Protein AF-A0A0C2RXL4-F1 (afdb_monomer_lite)

Secondary structure (DSSP, 8-state):
-------PPPHHHHHHHHHHHHHHHHHHHHHHHHT-SSHHHHHHHHHHHHHHHHHHHHHHHHHHHTTS--PPPPPHHHHHHHHHHHHHHHHTSPP-

Sequence (96 aa):
MQNIQQTTMSDKDWATDLLILEKHMTLSYSVAANEASTNQLFQFLQSLHDETGRQQHSLYSFMEQQNWYSPAQETPANIQQAASQAQTDKSQLPVH

pLDDT: mean 90.9, st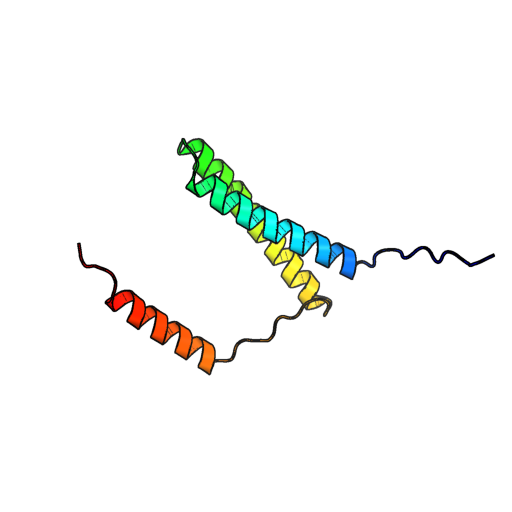d 12.27, range [44.75, 98.62]

Organism: NCBI:txid135826

Foldseek 3Di:
DDPPDPDDQDPLNVLVVLLVVLVVLLVVLVVCLVVDPDPVSNVVSVVSNVVSVVVSVVSQVVCVVVVSDDDPDDDPVVVVVVVVVVVVVVVVDDDD

Radius of gyration: 20.11 Å; chains: 1; bounding box: 40×22×73 Å

InterPro domains:
  IPR012851 Spore coat protein CotF-like [PF07875] (10-72)

Structure (mmCIF, N/CA/C/O backbone):
data_AF-A0A0C2RXL4-F1
#
_entry.id   AF-A0A0C2RXL4-F1
#
loop_
_atom_site.group_PDB
_atom_site.id
_atom_site.type_symbol
_atom_site.label_atom_id
_atom_site.label_alt_id
_atom_site.label_comp_id
_atom_site.label_asym_id
_atom_site.label_entity_id
_atom_site.label_seq_id
_atom_site.pdbx_PDB_ins_code
_atom_site.Cartn_x
_atom_site.Cartn_y
_atom_site.Cartn_z
_atom_site.occupancy
_atom_site.B_iso_or_equiv
_atom_site.auth_seq_id
_atom_site.auth_comp_id
_atom_site.auth_asym_id
_atom_site.auth_atom_id
_atom_site.pdbx_PDB_model_num
ATOM 1 N N . MET A 1 1 ? -11.695 13.953 -42.125 1.00 44.75 1 MET A N 1
ATOM 2 C CA . MET A 1 1 ? -12.174 13.224 -40.933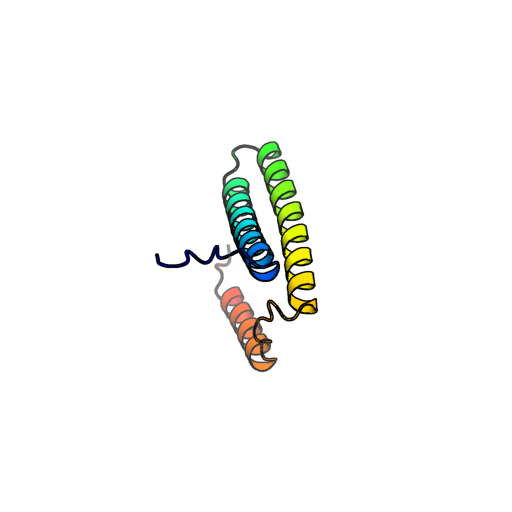 1.00 44.75 1 MET A CA 1
ATOM 3 C C . MET A 1 1 ? -10.948 12.888 -40.104 1.00 44.75 1 MET A C 1
ATOM 5 O O . MET A 1 1 ? -10.075 12.203 -40.617 1.00 44.75 1 MET A O 1
ATOM 9 N N . GLN A 1 2 ? -10.802 13.481 -38.918 1.00 48.50 2 GLN A N 1
ATOM 10 C CA . GLN A 1 2 ? -9.699 13.159 -38.006 1.00 48.50 2 GLN A CA 1
ATOM 11 C C . GLN A 1 2 ? -9.930 11.750 -37.455 1.00 48.50 2 GLN A C 1
ATOM 13 O O . GLN A 1 2 ? -11.002 11.470 -36.923 1.00 48.50 2 GLN A O 1
ATOM 18 N N . ASN A 1 3 ? -8.944 10.868 -37.618 1.00 47.19 3 ASN A N 1
ATOM 19 C CA . ASN A 1 3 ? -8.960 9.546 -37.006 1.00 47.19 3 ASN A CA 1
ATOM 20 C C . ASN A 1 3 ? -8.868 9.729 -35.490 1.00 47.19 3 ASN A C 1
ATOM 22 O O . ASN A 1 3 ? -7.818 10.107 -34.975 1.00 47.19 3 ASN A O 1
ATOM 26 N N . ILE A 1 4 ? -9.971 9.490 -34.784 1.00 59.72 4 ILE A N 1
ATOM 27 C CA . ILE A 1 4 ? -9.959 9.375 -33.328 1.00 59.72 4 ILE A CA 1
ATOM 28 C C . ILE A 1 4 ? -9.254 8.053 -33.028 1.00 59.72 4 ILE A C 1
ATOM 30 O O . ILE A 1 4 ? -9.836 6.979 -33.166 1.00 59.72 4 ILE A O 1
ATOM 34 N N . GLN A 1 5 ? -7.969 8.125 -32.705 1.00 55.62 5 GLN A N 1
ATOM 35 C CA . GLN A 1 5 ? -7.202 6.972 -32.263 1.00 55.62 5 GLN A CA 1
ATOM 36 C C . GLN A 1 5 ? -7.694 6.634 -30.852 1.00 55.62 5 GLN A C 1
ATOM 38 O O . GLN A 1 5 ? -7.470 7.404 -29.922 1.00 55.62 5 GLN A O 1
ATOM 43 N N . GLN A 1 6 ? -8.444 5.538 -30.702 1.00 58.38 6 GLN A N 1
ATOM 44 C CA . GLN A 1 6 ? -8.835 5.045 -29.381 1.00 58.38 6 GLN A CA 1
ATOM 45 C C . GLN A 1 6 ? -7.565 4.670 -28.616 1.00 58.38 6 GLN A C 1
ATOM 47 O O . GLN A 1 6 ? -6.916 3.673 -28.925 1.00 58.38 6 GLN A O 1
ATOM 52 N N . THR A 1 7 ? -7.195 5.486 -27.635 1.00 70.00 7 THR A N 1
ATOM 53 C CA . THR A 1 7 ? -6.142 5.167 -26.676 1.00 70.00 7 THR A CA 1
ATOM 54 C C . THR A 1 7 ? -6.663 4.069 -25.757 1.00 70.00 7 THR A C 1
ATOM 56 O O . THR A 1 7 ? -7.506 4.308 -24.896 1.00 70.00 7 THR A O 1
ATOM 59 N N . THR A 1 8 ? -6.206 2.839 -25.970 1.00 82.69 8 THR A N 1
ATOM 60 C CA . THR A 1 8 ? -6.446 1.721 -25.054 1.00 82.69 8 THR A CA 1
ATOM 61 C C . THR A 1 8 ? -5.412 1.767 -23.936 1.00 82.69 8 THR A C 1
ATOM 63 O O . THR A 1 8 ? -4.223 1.9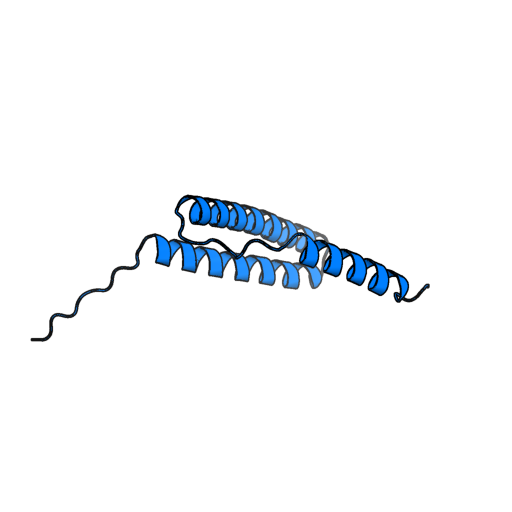01 -24.225 1.00 82.69 8 THR A O 1
ATOM 66 N N . MET A 1 9 ? -5.845 1.647 -22.680 1.00 90.12 9 MET A N 1
ATOM 67 C CA . MET A 1 9 ? -4.927 1.538 -21.541 1.00 90.12 9 MET A CA 1
ATOM 68 C C . MET A 1 9 ? -4.083 0.270 -21.666 1.00 90.12 9 MET A C 1
ATOM 70 O O . MET A 1 9 ? -4.620 -0.805 -21.946 1.00 90.12 9 MET A O 1
ATOM 74 N N . SER A 1 10 ? -2.772 0.405 -21.483 1.00 93.81 10 SER A N 1
ATOM 75 C CA . SER A 1 10 ? -1.853 -0.732 -21.447 1.00 93.81 10 SER A CA 1
ATOM 76 C C . SER A 1 10 ? -1.947 -1.476 -20.113 1.00 93.81 10 SER A C 1
ATOM 78 O O . SER A 1 10 ? -2.424 -0.926 -19.121 1.00 93.81 10 SER A O 1
ATOM 80 N N . ASP A 1 11 ? -1.428 -2.704 -20.049 1.00 95.81 11 ASP A N 1
ATOM 81 C CA . ASP A 1 11 ? -1.345 -3.465 -18.792 1.00 95.81 11 ASP A CA 1
ATOM 82 C C . ASP A 1 11 ? -0.572 -2.702 -17.708 1.00 95.81 11 ASP A C 1
ATOM 84 O O . ASP A 1 11 ? -0.916 -2.766 -16.529 1.00 95.81 11 ASP A O 1
ATOM 88 N N . LYS A 1 12 ? 0.439 -1.920 -18.110 1.00 94.94 12 LYS A N 1
ATOM 89 C CA . LYS A 1 12 ? 1.176 -1.033 -17.207 1.00 94.94 12 LYS A CA 1
ATOM 90 C C . LYS A 1 12 ? 0.288 0.081 -16.657 1.00 94.94 12 LYS A C 1
ATOM 92 O O . LYS A 1 12 ? 0.404 0.397 -15.474 1.00 94.94 12 LYS A O 1
ATOM 97 N N . ASP A 1 13 ? -0.564 0.678 -17.488 1.00 94.31 13 ASP A N 1
ATOM 98 C CA . ASP A 1 13 ? -1.479 1.739 -17.054 1.00 94.31 13 ASP A CA 1
ATOM 99 C C . ASP A 1 13 ? -2.506 1.171 -16.069 1.00 94.31 13 ASP A C 1
ATOM 101 O O . ASP A 1 13 ? -2.664 1.706 -14.976 1.00 94.31 13 ASP A O 1
ATOM 105 N N . TRP A 1 14 ? -3.097 0.013 -16.386 1.00 96.00 14 TRP A N 1
ATOM 106 C CA . TRP A 1 14 ? -4.001 -0.698 -15.477 1.00 96.00 14 TRP A CA 1
ATOM 107 C C . TRP A 1 14 ? -3.337 -1.063 -14.149 1.00 96.00 14 TRP A C 1
ATOM 109 O O . TRP A 1 14 ? -3.900 -0.809 -13.087 1.00 96.00 14 TRP A O 1
ATOM 119 N N . ALA A 1 15 ? -2.131 -1.635 -14.187 1.00 96.69 15 ALA A N 1
ATOM 120 C CA . ALA A 1 15 ? -1.388 -1.985 -12.981 1.00 96.69 15 ALA A CA 1
ATOM 121 C C . ALA A 1 15 ? -1.024 -0.742 -12.154 1.00 96.69 15 ALA A C 1
ATOM 123 O O . ALA A 1 15 ? -1.072 -0.779 -10.928 1.00 96.69 15 ALA A O 1
ATOM 124 N N . THR A 1 16 ? -0.704 0.374 -12.812 1.00 95.31 16 THR A N 1
ATOM 125 C CA . THR A 1 16 ? -0.422 1.647 -12.138 1.00 95.31 16 THR A CA 1
ATOM 126 C C . THR A 1 16 ? -1.664 2.184 -11.431 1.00 95.31 16 THR A C 1
ATOM 128 O O . THR A 1 16 ? -1.574 2.556 -10.261 1.00 95.31 16 THR A O 1
ATOM 131 N N . ASP A 1 17 ? -2.819 2.170 -12.095 1.00 96.81 17 ASP A N 1
ATOM 132 C CA . ASP A 1 17 ? -4.085 2.615 -11.509 1.00 96.81 17 ASP A CA 1
ATOM 133 C C . ASP A 1 17 ? -4.508 1.733 -10.33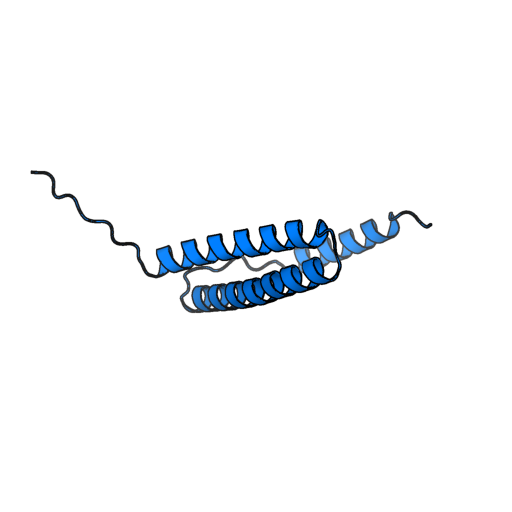0 1.00 96.81 17 ASP A C 1
ATOM 135 O O . ASP A 1 17 ? -4.885 2.248 -9.274 1.00 96.81 17 ASP A O 1
ATOM 139 N N . LEU A 1 18 ? -4.376 0.410 -10.465 1.00 97.31 18 LEU A N 1
ATOM 140 C CA . LEU A 1 18 ? -4.635 -0.532 -9.374 1.00 97.31 18 LEU A CA 1
ATOM 141 C C . LEU A 1 18 ? -3.696 -0.291 -8.188 1.00 97.31 18 LEU A C 1
ATOM 143 O O . LEU A 1 18 ? -4.157 -0.217 -7.051 1.00 97.31 18 LEU A O 1
ATOM 147 N N . LEU A 1 19 ? -2.404 -0.064 -8.438 1.00 97.38 19 LEU A N 1
ATOM 148 C CA . LEU A 1 19 ? -1.438 0.222 -7.379 1.00 97.38 19 LEU A CA 1
ATOM 149 C C . LEU A 1 19 ? -1.764 1.535 -6.646 1.00 97.38 19 LEU A C 1
ATOM 151 O O . LEU A 1 19 ? -1.570 1.633 -5.433 1.00 97.38 19 LEU A O 1
ATOM 155 N N . ILE A 1 20 ? -2.247 2.561 -7.355 1.00 97.00 20 ILE A N 1
ATOM 156 C CA . ILE 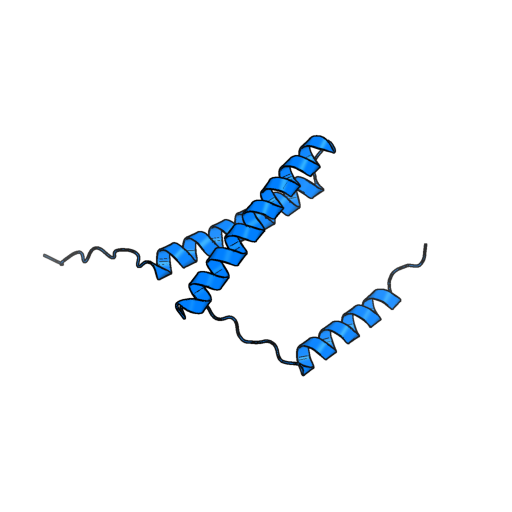A 1 20 ? -2.705 3.821 -6.746 1.00 97.00 20 ILE A CA 1
ATOM 157 C C . ILE A 1 20 ? -3.952 3.581 -5.890 1.00 97.00 20 ILE A C 1
ATOM 159 O O . ILE A 1 20 ? -4.031 4.085 -4.765 1.00 97.00 20 ILE A O 1
ATOM 163 N N . LEU A 1 21 ? -4.904 2.796 -6.395 1.00 97.94 21 LEU A N 1
ATOM 164 C CA . LEU A 1 21 ? -6.124 2.450 -5.675 1.00 97.94 21 LEU A CA 1
ATOM 165 C C . LEU A 1 21 ? -5.815 1.704 -4.370 1.00 97.94 21 LEU A C 1
ATOM 167 O O . LEU A 1 21 ? -6.310 2.090 -3.312 1.00 97.94 21 LEU A O 1
ATOM 171 N N . GLU A 1 22 ? -4.966 0.681 -4.416 1.00 97.94 22 GLU A N 1
ATOM 172 C CA . GLU A 1 22 ? -4.588 -0.100 -3.234 1.00 97.94 22 GLU A CA 1
ATOM 173 C C . GLU A 1 22 ? -3.861 0.749 -2.179 1.00 97.94 22 GLU A C 1
ATOM 175 O O . GLU A 1 22 ? -4.153 0.623 -0.985 1.00 97.94 22 GLU A O 1
ATOM 180 N N . LYS A 1 23 ? -3.011 1.701 -2.600 1.00 97.25 23 LYS A N 1
ATOM 181 C CA . LYS A 1 23 ? -2.386 2.688 -1.696 1.00 97.25 23 LYS A CA 1
ATOM 182 C C . LYS A 1 23 ? -3.426 3.535 -0.980 1.00 97.25 23 LYS A C 1
ATOM 184 O O . LYS A 1 23 ? -3.346 3.724 0.235 1.00 97.25 23 LYS A O 1
ATOM 189 N N . HIS A 1 24 ? -4.412 4.030 -1.725 1.00 98.06 24 HIS A N 1
ATOM 190 C CA . HIS A 1 24 ? -5.494 4.825 -1.158 1.00 98.06 24 HIS A CA 1
ATOM 191 C C . HIS A 1 24 ? -6.350 4.009 -0.178 1.00 98.06 24 HIS A C 1
ATOM 193 O O . HIS A 1 24 ? -6.677 4.499 0.904 1.00 98.06 24 HIS A O 1
ATOM 199 N N . MET A 1 25 ? -6.696 2.764 -0.523 1.00 98.19 25 MET A N 1
ATOM 200 C CA . MET A 1 25 ? -7.481 1.884 0.348 1.00 98.19 25 MET A CA 1
ATOM 201 C C . MET A 1 25 ? -6.736 1.561 1.644 1.00 98.19 25 MET A C 1
ATOM 203 O O . MET A 1 25 ? -7.310 1.709 2.720 1.00 98.19 25 MET A O 1
ATOM 207 N N . THR A 1 26 ? -5.450 1.214 1.559 1.00 97.94 26 THR A N 1
ATOM 208 C CA . THR A 1 26 ? -4.608 0.944 2.734 1.00 97.94 26 THR A CA 1
ATOM 209 C C . THR A 1 26 ? -4.569 2.157 3.670 1.00 97.94 26 THR A C 1
ATOM 211 O O . THR A 1 26 ? -4.854 2.032 4.860 1.00 97.94 26 THR A O 1
ATOM 214 N N . LEU A 1 27 ? -4.322 3.362 3.139 1.00 98.06 27 LEU A N 1
ATOM 215 C CA . LEU A 1 27 ? -4.358 4.593 3.937 1.00 98.06 27 LEU A CA 1
ATOM 216 C C . LEU A 1 27 ? -5.731 4.816 4.593 1.00 98.06 27 LEU A C 1
ATOM 218 O O . LEU A 1 27 ? -5.814 5.096 5.788 1.00 98.06 27 LEU A O 1
ATOM 222 N N . SER A 1 28 ? -6.805 4.664 3.817 1.00 98.00 28 SER A N 1
ATOM 223 C CA . SER A 1 28 ? -8.176 4.891 4.284 1.00 98.00 28 SER A CA 1
ATOM 224 C C . SER A 1 28 ? -8.566 3.926 5.404 1.00 98.00 28 SER A C 1
ATOM 226 O O . SER A 1 28 ? -9.145 4.350 6.403 1.00 98.00 28 SER A O 1
ATOM 228 N N . TYR A 1 29 ? -8.219 2.641 5.276 1.00 98.50 29 TYR A N 1
ATOM 229 C CA . TYR A 1 29 ? -8.491 1.651 6.316 1.00 98.50 29 TYR A CA 1
ATOM 230 C C . TYR A 1 29 ? -7.676 1.899 7.579 1.00 98.50 29 TYR A C 1
ATOM 232 O O . TYR A 1 29 ? -8.216 1.721 8.665 1.00 98.50 29 TYR A O 1
ATOM 240 N N . SER A 1 30 ? -6.430 2.366 7.463 1.00 97.88 30 SER A N 1
ATOM 241 C CA . SER A 1 30 ? -5.624 2.732 8.632 1.00 97.88 30 SER A CA 1
ATOM 242 C C . SER A 1 30 ? -6.271 3.868 9.433 1.00 97.88 30 SER A C 1
ATOM 244 O O . SER A 1 30 ? -6.444 3.751 10.646 1.00 97.88 30 SER A O 1
ATOM 246 N N . VAL A 1 31 ? -6.699 4.941 8.755 1.00 98.25 31 VAL A N 1
ATOM 247 C CA . VAL A 1 31 ? -7.409 6.062 9.397 1.00 98.25 31 VAL A CA 1
ATOM 248 C C . VAL A 1 31 ? -8.704 5.576 10.047 1.00 98.25 31 VAL A C 1
ATOM 250 O O . VAL A 1 31 ? -8.918 5.796 11.236 1.00 98.25 31 VAL A O 1
ATOM 253 N N . ALA A 1 32 ? -9.534 4.846 9.297 1.00 98.12 32 ALA A N 1
ATOM 254 C CA . ALA A 1 32 ? -10.812 4.353 9.798 1.00 98.12 32 ALA A CA 1
ATOM 255 C C . ALA A 1 32 ? -10.655 3.384 10.982 1.00 98.12 32 ALA A C 1
ATOM 257 O O . ALA A 1 32 ? -11.449 3.435 11.920 1.00 98.12 32 ALA A O 1
ATOM 258 N N . ALA A 1 33 ? -9.648 2.503 10.956 1.00 98.19 33 ALA A N 1
ATOM 259 C CA . ALA A 1 33 ? -9.369 1.586 12.055 1.00 98.19 33 ALA A CA 1
ATOM 260 C C . ALA A 1 33 ? -9.020 2.366 13.327 1.00 98.19 33 ALA A C 1
ATOM 262 O O . ALA A 1 33 ? -9.622 2.128 14.371 1.00 98.19 33 ALA A O 1
ATOM 263 N N . ASN A 1 34 ? -8.116 3.343 13.233 1.00 97.25 34 ASN A N 1
ATOM 264 C CA . ASN A 1 34 ? -7.683 4.144 14.381 1.00 97.25 34 ASN A CA 1
ATOM 265 C C . ASN A 1 34 ? -8.820 4.959 15.026 1.00 97.25 34 ASN A C 1
ATOM 267 O O . ASN A 1 34 ? -8.750 5.268 16.214 1.00 97.25 34 ASN A O 1
ATOM 271 N N . GLU A 1 35 ? -9.874 5.272 14.271 1.00 97.81 35 GLU A N 1
ATOM 272 C CA . GLU A 1 35 ? -11.054 6.012 14.738 1.00 97.81 35 GLU A CA 1
ATOM 273 C C . GLU A 1 35 ? -12.265 5.108 15.045 1.00 97.81 35 GLU A C 1
ATOM 275 O O . GLU A 1 35 ? -13.358 5.592 15.354 1.00 97.81 35 GLU A O 1
ATOM 280 N N . ALA A 1 36 ? -12.104 3.783 14.973 1.00 98.25 36 ALA A N 1
ATOM 281 C CA . ALA A 1 36 ? -13.198 2.844 15.174 1.00 98.25 36 ALA A CA 1
ATOM 282 C C . ALA A 1 36 ? -13.766 2.916 16.603 1.00 98.25 36 ALA A C 1
ATOM 284 O O . ALA A 1 36 ? -13.060 2.771 17.599 1.00 98.25 36 ALA A O 1
ATOM 285 N N . SER A 1 37 ? -15.091 3.047 16.712 1.00 97.75 37 SER A N 1
ATOM 286 C CA . SER A 1 37 ? -15.794 3.189 17.997 1.00 97.75 37 SER A CA 1
ATOM 287 C C . SER A 1 37 ? -15.848 1.910 18.841 1.00 97.75 37 SER A C 1
ATOM 289 O O . SER A 1 37 ? -16.232 1.953 20.010 1.00 97.75 37 SER A O 1
ATOM 291 N N . THR A 1 38 ? -15.496 0.757 18.262 1.00 98.44 38 THR A N 1
ATOM 292 C CA . THR A 1 38 ? -15.499 -0.541 18.945 1.00 98.44 38 THR A CA 1
ATOM 293 C C . THR A 1 38 ? -14.287 -1.371 18.545 1.00 98.44 38 THR A C 1
ATOM 295 O O . THR A 1 38 ? -13.808 -1.293 17.414 1.00 98.44 38 THR A O 1
ATOM 298 N N . ASN A 1 39 ? -13.839 -2.245 19.450 1.00 98.19 39 ASN A N 1
ATOM 299 C CA . ASN A 1 39 ? -12.737 -3.170 19.176 1.00 98.19 39 ASN A CA 1
ATOM 300 C C . ASN A 1 39 ? -13.075 -4.151 18.033 1.00 98.19 39 ASN A C 1
ATOM 302 O O . ASN A 1 39 ? -12.219 -4.491 17.227 1.00 98.19 39 ASN A O 1
ATOM 306 N N . GLN A 1 40 ? -14.338 -4.569 17.905 1.00 98.50 40 GLN A N 1
ATOM 307 C CA . GLN A 1 40 ? -14.751 -5.449 16.809 1.00 98.50 40 GLN A CA 1
ATOM 308 C C . GLN A 1 40 ? -14.622 -4.759 15.442 1.00 98.50 40 GLN A C 1
ATOM 310 O O . GLN A 1 40 ? -14.105 -5.360 14.502 1.00 98.50 40 GLN A O 1
ATOM 315 N N . LEU A 1 41 ? -15.052 -3.496 15.336 1.00 98.25 41 LEU A N 1
ATOM 316 C CA . LEU A 1 41 ? -14.895 -2.713 14.109 1.00 98.25 41 LEU A CA 1
ATOM 317 C C . LEU A 1 41 ? -13.417 -2.436 13.809 1.00 98.25 41 LEU A C 1
ATOM 319 O O . LEU A 1 41 ? -13.001 -2.586 12.663 1.00 98.25 41 LEU A O 1
ATOM 323 N N . PHE A 1 42 ? -12.625 -2.105 14.834 1.00 98.62 42 PHE A N 1
ATOM 324 C CA . PHE A 1 42 ? -11.173 -1.951 14.717 1.00 98.62 42 PHE A CA 1
ATOM 325 C C . PHE A 1 42 ? -10.526 -3.203 14.111 1.00 98.62 42 PHE A C 1
ATOM 327 O O . PHE A 1 42 ? -9.838 -3.109 13.099 1.00 98.62 42 PHE A O 1
ATOM 334 N N . GLN A 1 43 ? -10.790 -4.384 14.677 1.00 98.62 43 GLN A N 1
ATOM 335 C CA . GLN A 1 43 ? -10.214 -5.644 14.193 1.00 98.62 43 GLN A CA 1
ATOM 336 C C . GLN A 1 43 ? -10.641 -5.967 12.761 1.00 98.62 43 GLN A C 1
ATOM 338 O O . GLN A 1 43 ? -9.828 -6.435 11.965 1.00 98.62 43 GLN A O 1
ATOM 343 N N . PHE A 1 44 ? -11.899 -5.693 12.413 1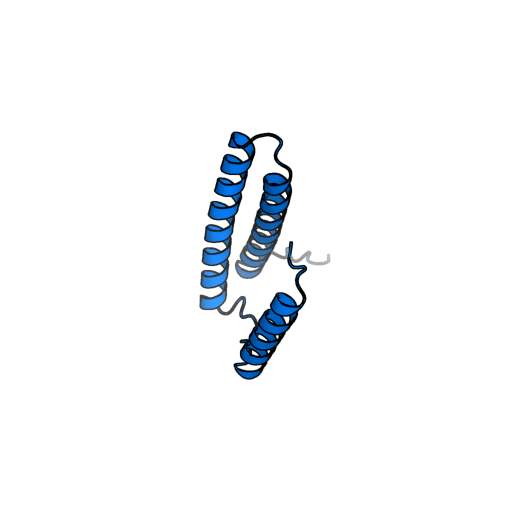.00 98.62 44 PHE A N 1
ATOM 344 C CA . PHE A 1 44 ? -12.383 -5.885 11.052 1.00 98.62 44 PHE A CA 1
ATOM 345 C C . PHE A 1 44 ? -11.658 -4.970 10.054 1.00 98.62 44 PHE A C 1
ATOM 347 O O . PHE A 1 44 ? -11.139 -5.452 9.049 1.00 98.62 44 PHE A O 1
ATOM 354 N N . LEU A 1 45 ? -11.548 -3.673 10.346 1.00 98.56 45 LEU A N 1
ATOM 355 C CA . LEU A 1 45 ? -10.846 -2.721 9.480 1.00 98.56 45 LEU A CA 1
ATOM 356 C C . LEU A 1 45 ? -9.348 -3.029 9.378 1.00 98.56 45 LEU A C 1
ATOM 358 O O . LEU A 1 45 ? -8.794 -2.965 8.283 1.00 98.56 45 LEU A O 1
ATOM 362 N N . GLN A 1 46 ? -8.717 -3.455 10.475 1.00 98.38 46 GLN A N 1
ATOM 363 C CA . GLN A 1 46 ? -7.335 -3.940 10.457 1.00 98.38 46 GLN A CA 1
ATOM 364 C C . GLN A 1 46 ? -7.169 -5.170 9.559 1.00 98.38 46 GLN A C 1
ATOM 366 O O . GLN A 1 46 ? -6.192 -5.257 8.822 1.00 98.38 46 GLN A O 1
ATOM 371 N N . SER A 1 47 ? -8.133 -6.095 9.548 1.00 98.56 47 SER A N 1
ATOM 372 C CA . SER A 1 47 ? -8.062 -7.256 8.654 1.00 98.56 47 SER A CA 1
ATOM 373 C C . SER A 1 47 ? -8.106 -6.858 7.171 1.00 98.56 47 SER A C 1
ATOM 375 O O . SER A 1 47 ? -7.321 -7.386 6.381 1.00 98.56 47 SER A O 1
ATOM 377 N N . LEU A 1 48 ? -8.943 -5.874 6.809 1.00 98.44 48 LEU A N 1
ATOM 378 C CA . LEU A 1 48 ? -9.020 -5.326 5.449 1.00 98.44 48 LEU A CA 1
ATOM 379 C C . LEU A 1 48 ? -7.749 -4.563 5.068 1.00 98.44 48 LEU A C 1
ATOM 381 O O . LEU A 1 48 ? -7.249 -4.721 3.954 1.00 98.44 48 LEU A O 1
ATOM 385 N N . HIS A 1 49 ? -7.217 -3.761 5.993 1.00 98.44 49 HIS A N 1
ATOM 386 C CA . HIS A 1 49 ? -5.939 -3.073 5.837 1.00 98.44 49 HIS A CA 1
ATOM 387 C C . HIS A 1 49 ? -4.814 -4.067 5.526 1.00 98.44 49 HIS A C 1
ATOM 389 O O . HIS A 1 49 ? -4.106 -3.913 4.532 1.00 98.44 49 HIS A O 1
ATOM 395 N N . ASP A 1 50 ? -4.685 -5.119 6.335 1.00 98.38 50 ASP A N 1
ATOM 396 C CA . ASP A 1 50 ? -3.610 -6.098 6.199 1.00 98.38 50 ASP A CA 1
ATOM 397 C C . ASP A 1 50 ? -3.743 -6.930 4.919 1.00 98.38 50 ASP A C 1
ATOM 399 O O . ASP A 1 50 ? -2.742 -7.256 4.278 1.00 98.38 50 ASP A O 1
ATOM 403 N N . GLU A 1 51 ? -4.967 -7.294 4.532 1.00 98.50 51 GLU A N 1
ATOM 404 C CA . GLU A 1 51 ? -5.220 -7.989 3.271 1.00 98.50 51 GLU A CA 1
ATOM 405 C C . GLU A 1 51 ? -4.891 -7.112 2.062 1.00 98.50 51 GLU A C 1
ATOM 407 O O . GLU A 1 51 ? -4.122 -7.536 1.196 1.00 98.50 51 GLU A O 1
ATOM 412 N N . THR A 1 52 ? -5.393 -5.877 2.042 1.00 98.38 52 THR A N 1
ATOM 413 C CA . THR A 1 52 ? -5.134 -4.920 0.959 1.00 98.38 52 THR A CA 1
ATOM 414 C C . THR A 1 52 ? -3.643 -4.610 0.846 1.00 98.38 52 THR A C 1
ATOM 416 O O . THR A 1 52 ? -3.092 -4.616 -0.252 1.00 98.38 52 THR A O 1
ATOM 419 N N . GLY A 1 53 ? -2.944 -4.433 1.972 1.00 98.31 53 GLY A N 1
ATOM 420 C CA . GLY A 1 53 ? -1.499 -4.206 1.988 1.00 98.31 53 GLY A CA 1
ATOM 421 C C . GLY A 1 53 ? -0.701 -5.372 1.392 1.00 98.31 53 GLY A C 1
ATOM 422 O O . GLY A 1 53 ? 0.273 -5.151 0.668 1.00 98.31 53 GLY A O 1
ATOM 423 N N . ARG A 1 54 ? -1.128 -6.623 1.627 1.00 98.62 54 ARG A N 1
ATOM 424 C CA . ARG A 1 54 ? -0.515 -7.808 0.994 1.00 98.62 54 ARG A CA 1
ATOM 425 C C . ARG A 1 54 ? -0.765 -7.858 -0.514 1.00 98.62 54 ARG A C 1
ATOM 427 O O . ARG A 1 54 ? 0.147 -8.228 -1.259 1.00 98.62 54 ARG A O 1
ATOM 434 N N . GLN A 1 55 ? -1.965 -7.492 -0.962 1.00 98.25 55 GLN A N 1
ATOM 435 C CA . GLN A 1 55 ? -2.302 -7.419 -2.389 1.00 98.25 55 GLN A CA 1
ATOM 436 C C . GLN A 1 55 ? -1.468 -6.335 -3.087 1.00 98.25 55 GLN A C 1
ATOM 438 O O . GLN A 1 55 ? -0.754 -6.648 -4.041 1.00 98.25 55 GLN A O 1
ATOM 443 N N . GLN A 1 56 ? -1.390 -5.139 -2.494 1.00 98.12 56 GLN A N 1
ATOM 444 C CA . GLN A 1 56 ? -0.535 -4.046 -2.960 1.00 98.12 56 GLN A CA 1
ATOM 445 C C . GLN A 1 56 ? 0.928 -4.443 -3.094 1.00 98.12 56 GLN A C 1
ATOM 447 O O . GLN A 1 56 ? 1.578 -4.122 -4.090 1.00 98.12 56 GLN A O 1
ATOM 452 N N . HIS A 1 57 ? 1.474 -5.135 -2.092 1.00 97.44 57 HIS A N 1
ATOM 453 C CA . HIS A 1 57 ? 2.857 -5.590 -2.147 1.00 97.44 57 HIS A CA 1
ATOM 454 C C . HIS A 1 57 ? 3.072 -6.611 -3.272 1.00 97.44 57 HIS A C 1
ATOM 456 O O . HIS A 1 57 ? 4.062 -6.528 -3.995 1.00 97.44 57 HIS A O 1
ATOM 462 N N . SER A 1 58 ? 2.117 -7.521 -3.471 1.00 98.12 58 SER A N 1
ATOM 463 C CA . SER A 1 58 ? 2.166 -8.508 -4.554 1.00 98.12 58 SER A CA 1
ATOM 464 C C . SER A 1 58 ? 2.119 -7.840 -5.933 1.00 98.12 58 SER A C 1
ATOM 466 O O . SER A 1 58 ? 2.917 -8.188 -6.807 1.00 98.12 58 SER A O 1
ATOM 468 N N . LEU A 1 59 ? 1.241 -6.846 -6.121 1.00 97.81 59 LEU A N 1
ATOM 469 C CA . LEU A 1 59 ? 1.158 -6.064 -7.355 1.00 97.81 59 LEU A CA 1
ATOM 470 C C . LEU A 1 59 ? 2.441 -5.261 -7.597 1.00 97.81 59 LEU A C 1
ATOM 472 O O . LEU A 1 59 ? 2.977 -5.289 -8.702 1.00 97.81 59 LEU A O 1
ATOM 476 N N . TYR A 1 60 ? 2.975 -4.604 -6.564 1.00 96.38 60 TYR A N 1
ATOM 477 C CA . TYR A 1 60 ? 4.257 -3.901 -6.633 1.00 96.38 60 TYR A CA 1
ATOM 478 C C . TYR A 1 60 ? 5.386 -4.829 -7.104 1.00 96.38 60 TYR A C 1
ATOM 480 O O . TYR A 1 60 ? 6.084 -4.499 -8.061 1.00 96.38 60 TYR A O 1
ATOM 488 N N . SER A 1 61 ? 5.537 -6.005 -6.487 1.00 96.06 61 SER A N 1
ATOM 489 C CA . SER A 1 61 ? 6.575 -6.970 -6.865 1.00 96.06 61 SER A CA 1
ATOM 490 C C . SER A 1 61 ? 6.395 -7.480 -8.294 1.00 96.06 61 SER A C 1
ATOM 492 O O . SER A 1 61 ? 7.376 -7.647 -9.017 1.00 96.06 61 SER A O 1
ATOM 494 N N . PHE A 1 62 ? 5.154 -7.696 -8.734 1.00 96.69 62 PHE A N 1
ATOM 495 C CA . PHE A 1 62 ? 4.871 -8.030 -10.127 1.00 96.69 62 PHE A CA 1
ATOM 496 C C . PHE A 1 62 ? 5.290 -6.897 -11.075 1.00 96.69 62 PHE A C 1
ATOM 498 O O . PHE A 1 62 ? 6.006 -7.141 -12.045 1.00 96.69 62 PHE A O 1
ATOM 505 N N . MET A 1 63 ? 4.910 -5.651 -10.784 1.00 96.62 63 MET A N 1
ATOM 506 C CA . MET A 1 63 ? 5.285 -4.491 -11.599 1.00 96.62 63 MET A CA 1
ATOM 507 C C . MET A 1 63 ? 6.804 -4.271 -11.650 1.00 96.62 63 MET A C 1
ATOM 509 O O . MET A 1 63 ? 7.323 -3.862 -12.689 1.00 96.62 63 MET A O 1
ATOM 513 N N . GLU A 1 64 ? 7.521 -4.557 -10.564 1.00 94.06 64 GLU A N 1
ATOM 514 C CA . GLU A 1 64 ? 8.986 -4.531 -10.513 1.00 94.06 64 GLU A CA 1
ATOM 515 C C . GLU A 1 64 ? 9.594 -5.594 -11.441 1.00 94.06 64 GLU A C 1
ATOM 517 O O . GLU A 1 64 ? 10.436 -5.266 -12.277 1.00 94.06 64 GLU A O 1
ATOM 522 N N . GLN A 1 65 ? 9.104 -6.840 -11.391 1.00 95.06 65 GLN A N 1
ATOM 523 C CA . GLN A 1 65 ? 9.542 -7.923 -12.288 1.00 95.06 65 GLN A CA 1
ATOM 524 C C . GLN A 1 65 ? 9.312 -7.599 -13.772 1.00 95.06 65 GLN A C 1
ATOM 526 O O . GLN A 1 65 ? 10.101 -8.003 -14.626 1.00 95.06 65 GLN A O 1
ATOM 531 N N . GLN A 1 66 ? 8.252 -6.849 -14.086 1.00 95.50 66 GLN A N 1
ATOM 532 C CA . GLN A 1 66 ? 7.965 -6.379 -15.444 1.00 95.50 66 GLN A CA 1
ATOM 533 C C . GLN A 1 66 ? 8.769 -5.127 -15.851 1.00 95.50 66 GLN A C 1
ATOM 535 O O . GLN A 1 66 ? 8.624 -4.644 -16.974 1.00 95.50 66 GLN A O 1
ATOM 540 N N . ASN A 1 67 ? 9.624 -4.586 -14.974 1.00 93.62 67 ASN A N 1
ATOM 541 C CA . ASN A 1 67 ? 10.316 -3.300 -15.146 1.00 93.62 67 ASN A CA 1
ATOM 542 C C . ASN A 1 67 ? 9.359 -2.108 -15.354 1.00 93.62 67 ASN A C 1
ATOM 544 O O . ASN A 1 67 ? 9.697 -1.114 -16.001 1.00 93.62 67 ASN A O 1
ATOM 548 N N . TRP A 1 68 ? 8.137 -2.190 -14.828 1.00 94.31 68 TRP A N 1
ATOM 549 C CA . TRP A 1 68 ? 7.138 -1.124 -14.937 1.00 94.31 68 TRP A CA 1
ATOM 550 C C . TRP A 1 68 ? 7.240 -0.104 -13.814 1.00 94.31 68 TRP A C 1
ATOM 552 O O . TRP A 1 68 ? 6.911 1.066 -14.030 1.00 94.31 68 TRP A O 1
ATOM 562 N N . TYR A 1 69 ? 7.707 -0.540 -12.646 1.00 87.88 69 TYR A N 1
ATOM 563 C CA . TYR A 1 69 ? 7.849 0.288 -11.462 1.00 87.88 69 TYR A CA 1
ATOM 564 C C . TYR A 1 69 ? 9.081 -0.148 -10.671 1.00 87.88 69 TYR A C 1
ATOM 566 O O . TYR A 1 69 ? 9.120 -1.251 -10.145 1.00 87.88 69 TYR A O 1
ATOM 574 N N . SER A 1 70 ? 10.083 0.723 -10.589 1.00 79.44 70 SER A N 1
ATOM 575 C CA . SER A 1 70 ? 11.270 0.504 -9.765 1.00 79.44 70 SER A CA 1
ATOM 576 C C . SER A 1 70 ? 11.538 1.798 -9.003 1.00 79.44 70 SER A C 1
ATOM 578 O O . SER A 1 70 ? 11.987 2.772 -9.615 1.00 79.44 70 SER A O 1
ATOM 580 N N . PRO A 1 71 ? 11.224 1.875 -7.699 1.00 72.56 71 PRO A N 1
ATOM 581 C CA . PRO A 1 71 ? 11.647 3.009 -6.898 1.00 72.56 71 PRO A CA 1
ATOM 582 C C . PRO A 1 71 ? 13.178 3.063 -6.883 1.00 72.56 71 PRO A C 1
ATOM 584 O O . PRO A 1 71 ? 13.855 2.040 -7.027 1.00 72.56 71 PRO A O 1
ATOM 587 N N . ALA A 1 72 ? 13.733 4.266 -6.740 1.00 76.06 72 ALA A N 1
ATOM 588 C CA . ALA A 1 72 ? 15.168 4.413 -6.549 1.00 76.06 72 ALA A CA 1
ATOM 589 C C . ALA A 1 72 ? 15.578 3.615 -5.304 1.00 76.06 72 ALA A C 1
ATOM 591 O O . ALA A 1 72 ? 14.947 3.746 -4.255 1.00 76.06 72 ALA A O 1
ATOM 592 N N . GLN A 1 73 ? 16.606 2.773 -5.426 1.00 75.75 73 GLN A N 1
ATOM 593 C CA . GLN A 1 73 ? 17.134 2.088 -4.254 1.00 75.75 73 GLN A CA 1
ATOM 594 C C . GLN A 1 73 ? 17.719 3.115 -3.288 1.00 75.75 73 GLN A C 1
ATOM 596 O O . GLN A 1 73 ? 18.484 3.995 -3.690 1.00 75.75 73 GLN A O 1
ATOM 601 N N . GLU A 1 74 ? 17.355 2.990 -2.017 1.00 83.69 74 GLU A N 1
ATOM 602 C CA . GLU A 1 74 ? 17.876 3.860 -0.974 1.00 83.69 74 GLU A CA 1
ATOM 603 C C . GLU A 1 74 ? 19.348 3.533 -0.698 1.00 83.69 74 GLU A C 1
ATOM 605 O O . GLU A 1 74 ? 19.773 2.376 -0.766 1.00 83.69 74 GLU A O 1
ATOM 610 N N . THR A 1 75 ? 20.156 4.548 -0.392 1.00 87.81 75 THR A N 1
ATOM 611 C CA . THR A 1 75 ? 21.585 4.317 -0.141 1.00 87.81 75 THR A CA 1
ATOM 612 C C . THR A 1 75 ? 21.820 3.834 1.296 1.00 87.81 75 THR A C 1
ATOM 614 O O . THR A 1 75 ? 21.153 4.312 2.218 1.00 87.81 75 THR A O 1
ATOM 617 N N . PRO A 1 76 ? 22.812 2.956 1.555 1.00 88.25 76 PRO A N 1
ATOM 618 C CA . PRO A 1 76 ? 23.154 2.547 2.920 1.00 88.25 76 PRO A CA 1
ATOM 619 C C . PRO A 1 76 ? 23.457 3.728 3.853 1.00 88.25 76 PRO A C 1
ATOM 621 O O . PRO A 1 76 ? 23.124 3.679 5.035 1.00 88.25 76 PRO A O 1
ATOM 624 N N . ALA A 1 77 ? 24.046 4.801 3.314 1.00 91.50 77 ALA A N 1
ATOM 625 C CA . ALA A 1 77 ? 24.318 6.031 4.050 1.00 91.50 77 ALA A CA 1
ATOM 626 C C . ALA A 1 77 ? 23.023 6.721 4.513 1.00 91.50 77 ALA A C 1
ATOM 628 O O . ALA A 1 77 ? 22.902 7.057 5.690 1.00 91.50 77 ALA A O 1
ATOM 629 N N . ASN A 1 78 ? 22.032 6.862 3.627 1.00 89.06 78 ASN A N 1
ATOM 630 C CA . ASN A 1 78 ? 20.740 7.464 3.968 1.00 89.06 78 ASN A CA 1
ATOM 631 C C . ASN A 1 78 ? 19.965 6.611 4.984 1.00 89.06 78 ASN A C 1
ATOM 633 O O . ASN A 1 78 ? 19.364 7.154 5.910 1.00 89.06 78 ASN A O 1
ATOM 637 N N . ILE A 1 79 ? 20.039 5.279 4.872 1.00 90.12 79 ILE A N 1
ATOM 638 C CA . ILE A 1 79 ? 19.443 4.358 5.853 1.00 90.12 79 ILE A CA 1
ATOM 639 C C . ILE A 1 79 ? 20.090 4.547 7.234 1.00 90.12 79 ILE A C 1
ATOM 641 O O . ILE A 1 79 ? 19.385 4.678 8.236 1.00 90.12 79 ILE A O 1
ATOM 645 N N . GLN A 1 80 ? 21.426 4.596 7.305 1.00 92.62 80 GLN A N 1
ATOM 646 C CA . GLN A 1 80 ? 22.155 4.824 8.560 1.00 92.62 80 GLN A CA 1
ATOM 647 C C . GLN A 1 80 ? 21.837 6.191 9.173 1.00 92.62 80 GLN A C 1
ATOM 649 O O . GLN A 1 80 ? 21.668 6.300 10.391 1.00 92.62 80 GLN A O 1
ATOM 654 N N . GLN A 1 81 ? 21.725 7.226 8.340 1.00 93.00 81 GLN A N 1
ATOM 655 C CA . GLN A 1 81 ? 21.342 8.564 8.775 1.00 93.00 81 GLN A CA 1
ATOM 656 C C . GLN A 1 81 ? 19.927 8.572 9.369 1.00 93.00 81 GLN A C 1
ATOM 658 O O . GLN A 1 81 ? 19.740 9.073 10.477 1.00 93.00 81 GLN A O 1
ATOM 663 N N . ALA A 1 82 ? 18.949 7.971 8.685 1.00 91.62 82 ALA A N 1
ATOM 664 C CA . ALA A 1 82 ? 17.571 7.883 9.167 1.00 91.62 82 ALA A CA 1
ATOM 665 C C . ALA A 1 82 ? 17.463 7.091 10.482 1.00 91.62 82 ALA A C 1
ATOM 667 O O . ALA A 1 82 ? 16.787 7.528 11.413 1.00 91.62 82 ALA A O 1
ATOM 668 N N . ALA A 1 83 ? 18.178 5.966 10.600 1.00 92.06 83 ALA A N 1
ATOM 669 C CA . ALA A 1 83 ? 18.222 5.178 11.832 1.00 92.06 83 ALA A CA 1
ATOM 670 C C . ALA A 1 83 ? 18.820 5.969 13.010 1.00 92.06 83 ALA A C 1
ATOM 672 O O . ALA A 1 83 ? 18.302 5.914 14.127 1.00 92.06 83 ALA A O 1
ATOM 673 N N . SER A 1 84 ? 19.886 6.735 12.755 1.00 93.56 84 SER A N 1
ATOM 674 C CA . SER A 1 84 ? 20.515 7.589 13.769 1.00 93.56 84 SER A CA 1
ATOM 675 C C . SER A 1 84 ? 19.566 8.699 14.225 1.00 93.56 84 SER A C 1
ATOM 677 O O . SER A 1 84 ? 19.410 8.909 15.427 1.00 93.56 84 SER A O 1
ATOM 679 N N . GLN A 1 85 ? 18.874 9.349 13.282 1.00 93.06 85 GLN A N 1
ATOM 680 C CA . GLN A 1 85 ? 17.876 10.375 13.584 1.00 93.06 85 GLN A CA 1
ATOM 681 C C . GLN A 1 85 ? 16.731 9.812 14.433 1.00 93.06 85 GLN A C 1
ATOM 683 O O . GLN A 1 85 ? 16.403 10.387 15.465 1.00 93.06 85 GLN A O 1
ATOM 688 N N . ALA A 1 86 ? 16.190 8.644 14.076 1.00 92.62 86 ALA A N 1
ATOM 689 C CA . ALA A 1 86 ? 15.120 8.002 14.839 1.00 92.62 86 ALA A CA 1
ATOM 690 C C . ALA A 1 86 ? 15.530 7.697 16.294 1.00 92.62 86 ALA A C 1
ATOM 692 O O . ALA A 1 86 ? 14.726 7.838 17.218 1.00 92.62 86 ALA A O 1
ATOM 693 N N . GLN A 1 87 ? 16.789 7.309 16.524 1.00 92.31 87 GLN A N 1
ATOM 694 C CA . GLN A 1 87 ? 17.311 7.084 17.873 1.00 92.31 87 GLN A CA 1
ATOM 695 C C . GLN A 1 87 ? 17.432 8.394 18.667 1.00 92.31 87 GLN A C 1
ATOM 697 O O . GLN A 1 87 ? 17.124 8.424 19.862 1.00 92.31 87 GLN A O 1
ATOM 702 N N . THR A 1 88 ? 17.853 9.477 18.011 1.00 93.19 88 THR A N 1
ATOM 703 C CA . THR A 1 88 ? 17.872 10.820 18.600 1.00 93.19 88 THR A CA 1
ATOM 704 C C . THR A 1 88 ? 16.462 11.292 18.945 1.00 93.19 88 THR A C 1
ATOM 706 O O . THR A 1 88 ? 16.240 11.726 20.074 1.00 93.19 88 THR A O 1
ATOM 709 N N . ASP A 1 89 ? 15.494 11.130 18.047 1.00 93.00 89 ASP A N 1
ATOM 710 C CA . ASP A 1 89 ? 14.099 11.520 18.279 1.00 93.00 89 ASP A CA 1
ATOM 711 C C . ASP A 1 89 ? 13.504 10.743 19.460 1.00 93.00 89 ASP A C 1
ATOM 713 O O . ASP A 1 89 ? 12.867 11.319 20.341 1.00 93.00 89 ASP A O 1
ATOM 717 N N . LYS A 1 90 ? 13.807 9.441 19.557 1.00 89.94 90 LYS A N 1
ATOM 718 C CA . LYS A 1 90 ? 13.393 8.597 20.685 1.00 89.94 90 LYS A CA 1
ATOM 719 C C . LYS A 1 90 ? 13.895 9.122 22.032 1.00 89.94 90 LYS A C 1
ATOM 721 O O . LYS A 1 90 ? 13.168 9.041 23.017 1.00 89.94 90 LYS A O 1
ATOM 726 N N . SER A 1 91 ? 15.117 9.655 22.094 1.00 89.25 91 SER A N 1
ATOM 727 C CA . SER A 1 91 ? 15.664 10.233 23.334 1.00 89.25 91 SER A CA 1
ATOM 728 C C . SER A 1 91 ? 15.013 11.555 23.749 1.00 89.25 91 SER A C 1
ATOM 730 O O . SER A 1 91 ? 15.156 11.961 24.898 1.00 89.25 91 SER A O 1
ATOM 732 N N . GLN A 1 92 ? 14.294 12.211 22.834 1.00 89.88 92 GLN A N 1
ATOM 733 C CA . GLN A 1 92 ? 13.563 13.455 23.087 1.00 89.88 92 GLN A CA 1
ATOM 734 C C . GLN A 1 92 ? 12.092 13.209 23.447 1.00 89.88 92 GLN A C 1
ATOM 736 O O . GLN A 1 92 ? 11.369 14.160 23.747 1.00 89.88 92 GLN A O 1
ATOM 741 N N . LEU A 1 93 ? 11.636 11.951 23.425 1.00 88.56 93 LEU A N 1
ATOM 742 C CA . LEU A 1 93 ? 10.288 11.612 23.861 1.00 88.56 93 LEU A CA 1
ATOM 743 C C . LEU A 1 93 ? 10.129 11.927 25.359 1.00 88.56 93 LEU A C 1
ATOM 745 O O . LEU A 1 93 ? 11.032 11.626 26.145 1.00 88.56 93 LEU A O 1
ATOM 749 N N . PRO A 1 94 ? 8.990 12.506 25.779 1.00 84.00 94 PRO A N 1
ATOM 750 C CA . PRO A 1 94 ? 8.733 12.770 27.186 1.00 84.00 94 PRO A CA 1
ATOM 751 C C . PRO A 1 94 ? 8.785 11.473 27.999 1.00 84.00 94 PRO A C 1
ATOM 753 O O . PRO A 1 94 ? 8.140 10.484 27.651 1.00 84.00 94 PRO A O 1
ATOM 756 N N . VAL A 1 95 ? 9.524 11.489 29.105 1.00 77.12 95 VAL A N 1
ATOM 757 C CA . VAL A 1 95 ? 9.405 10.467 30.149 1.00 77.12 95 VAL A CA 1
ATOM 758 C C . VAL A 1 95 ? 8.174 10.796 30.990 1.00 77.12 95 VAL A C 1
ATOM 760 O O . VAL A 1 95 ? 8.097 11.885 31.560 1.00 77.12 95 VAL A O 1
ATOM 763 N N . HIS A 1 96 ? 7.203 9.881 31.003 1.00 59.25 96 HIS A N 1
ATOM 764 C CA . HIS A 1 96 ? 6.077 9.908 31.938 1.00 59.25 96 HIS A CA 1
ATOM 765 C C . HIS A 1 96 ? 6.526 9.510 33.344 1.00 59.25 96 HIS A C 1
ATOM 767 O O . HIS A 1 96 ? 7.343 8.565 33.450 1.00 59.25 96 HIS A O 1
#